Protein AF-A0A9E6DSX7-F1 (afdb_monomer)

Secondary structure (DSSP, 8-state):
--PPPSEEEEEEESS-TTSHHHHHHHHHHHHHHHHTTTSEEEEEE-TTSSS-TTTHHHHHHTTSSSEEE--GGGSTT--

Sequence (79 aa):
MAFAAEYNLKFQSSDNSGNPNFKIKQQWTERVATMSNGRIKIEMLPVGSIVKHTETLDAVSAGVLDGHVTATGYFSGKD

Solvent-accessible surface area (backbone atoms only — not comparable to full-atom values): 4643 Å² total; per-residue (Å²): 1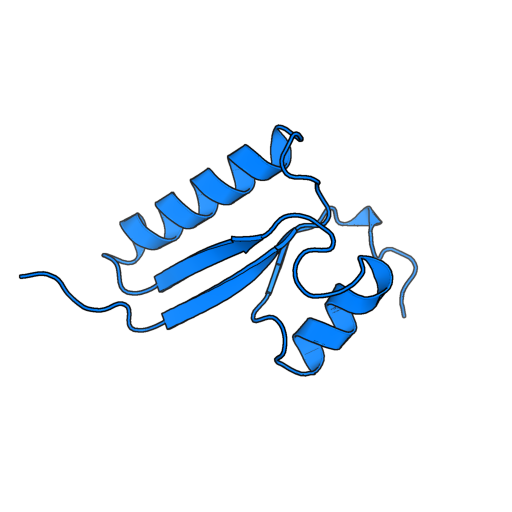35,87,73,75,54,79,37,82,39,44,29,40,28,73,40,47,78,86,38,69,67,40,53,54,53,46,55,49,32,54,47,46,18,58,78,49,72,41,32,37,40,53,49,75,37,37,41,56,72,88,49,51,79,91,42,48,66,60,32,34,77,70,65,76,26,76,38,74,54,69,64,76,78,79,50,77,82,66,132

Radius of gyration: 13.4 Å; Cα contacts (8 Å, |Δi|>4): 111; chains: 1; bounding box: 24×28×47 Å

Foldseek 3Di:
DDDAALEEFEEEEAAAPPDPVLVVVVVVQVVVCVVVVNNYHYDYHYAPPQHHLVCRVVCCVVVVGVYYDYDPVSCPPPD

Mean predicted aligned error: 4.93 Å

Structure (mmCIF, N/CA/C/O backbone):
data_AF-A0A9E6DSX7-F1
#
_entry.id   AF-A0A9E6DSX7-F1
#
loop_
_atom_site.group_PDB
_atom_site.id
_atom_site.type_symbol
_atom_site.label_atom_id
_atom_site.label_alt_id
_atom_site.label_comp_id
_atom_site.label_asym_id
_atom_site.label_entity_id
_atom_site.label_seq_id
_atom_site.pdbx_PDB_ins_code
_atom_site.Cartn_x
_atom_site.Cartn_y
_atom_site.Cartn_z
_atom_site.occupancy
_atom_site.B_iso_or_equiv
_atom_site.auth_seq_id
_atom_site.auth_comp_id
_atom_site.auth_asym_id
_atom_site.auth_atom_id
_atom_site.pdbx_PDB_model_num
ATOM 1 N N . MET A 1 1 ? -10.529 4.148 25.092 1.00 43.59 1 MET A N 1
ATOM 2 C CA . MET A 1 1 ? -10.107 2.757 24.819 1.00 43.59 1 MET A CA 1
ATOM 3 C C . MET A 1 1 ? -9.528 2.707 23.415 1.00 43.59 1 MET A C 1
ATOM 5 O O . MET A 1 1 ? -10.116 3.322 22.535 1.00 43.59 1 MET A O 1
ATOM 9 N N . ALA A 1 2 ? -8.378 2.063 23.212 1.00 56.03 2 ALA A N 1
ATOM 10 C CA . ALA A 1 2 ? -7.817 1.852 21.878 1.00 56.03 2 ALA A CA 1
ATOM 11 C C . ALA A 1 2 ? -8.426 0.569 21.294 1.00 56.03 2 ALA A C 1
ATOM 13 O O . ALA A 1 2 ? -8.226 -0.504 21.856 1.00 56.03 2 ALA A O 1
ATOM 14 N N . PHE A 1 3 ? -9.195 0.677 20.210 1.00 62.47 3 PHE A N 1
ATOM 15 C CA . PHE A 1 3 ? -9.627 -0.497 19.453 1.00 62.47 3 PHE A CA 1
ATOM 16 C C . PHE A 1 3 ? -8.445 -0.995 18.610 1.00 62.47 3 PHE A C 1
ATOM 18 O O . PHE A 1 3 ? -7.779 -0.203 17.938 1.00 62.47 3 PHE A O 1
ATOM 25 N N . ALA A 1 4 ? -8.149 -2.294 18.679 1.00 73.50 4 ALA A N 1
ATOM 26 C CA . ALA A 1 4 ? -7.224 -2.927 17.745 1.00 73.50 4 ALA A CA 1
ATOM 27 C C . ALA A 1 4 ? -7.813 -2.855 16.326 1.00 73.50 4 ALA A C 1
ATOM 29 O O . ALA A 1 4 ? -9.033 -2.889 16.163 1.00 73.50 4 ALA A O 1
ATOM 30 N N . ALA A 1 5 ? -6.959 -2.728 15.309 1.00 80.94 5 ALA A N 1
ATOM 31 C CA . ALA A 1 5 ? -7.429 -2.732 13.928 1.00 80.94 5 ALA A CA 1
ATOM 32 C C . ALA A 1 5 ? -7.982 -4.116 13.576 1.00 80.94 5 ALA A C 1
ATOM 34 O O . ALA A 1 5 ? -7.317 -5.121 13.817 1.00 80.94 5 ALA A O 1
ATOM 35 N N . GLU A 1 6 ? -9.185 -4.141 13.008 1.00 91.62 6 GLU A N 1
ATOM 36 C CA . GLU A 1 6 ? -9.858 -5.351 12.528 1.00 91.62 6 GLU A CA 1
ATOM 37 C C . GLU A 1 6 ? -9.184 -5.869 11.250 1.00 91.62 6 GLU A C 1
ATOM 39 O O . GLU A 1 6 ? -9.021 -7.072 11.071 1.00 91.62 6 GLU A O 1
ATOM 44 N N . TYR A 1 7 ? -8.698 -4.948 10.413 1.00 95.75 7 TYR A N 1
ATOM 45 C CA . TYR A 1 7 ? -7.965 -5.244 9.188 1.00 95.75 7 TYR A CA 1
ATOM 46 C C . TYR A 1 7 ? -6.621 -4.521 9.201 1.00 95.75 7 TYR A C 1
ATOM 48 O O . TYR A 1 7 ? -6.565 -3.294 9.322 1.00 95.75 7 TYR A O 1
ATOM 56 N N . ASN A 1 8 ? -5.541 -5.285 9.043 1.00 96.31 8 ASN A N 1
ATOM 57 C CA . ASN A 1 8 ? -4.196 -4.766 8.814 1.00 96.31 8 ASN A CA 1
ATOM 58 C C . ASN A 1 8 ? -3.761 -5.240 7.431 1.00 96.31 8 ASN A C 1
ATOM 60 O O . ASN A 1 8 ? -3.515 -6.427 7.242 1.00 96.31 8 ASN A O 1
ATOM 64 N N . LEU A 1 9 ? -3.732 -4.316 6.476 1.00 97.56 9 LEU A N 1
ATOM 65 C CA . LEU A 1 9 ? -3.494 -4.601 5.067 1.00 97.56 9 LEU A CA 1
ATOM 66 C C . LEU A 1 9 ? -2.125 -4.067 4.642 1.00 97.56 9 LEU A C 1
ATOM 68 O O . LEU A 1 9 ? -1.731 -2.973 5.053 1.00 97.56 9 LEU A O 1
ATOM 72 N N . LYS A 1 10 ? -1.426 -4.798 3.778 1.00 97.50 10 LYS A N 1
ATOM 73 C CA . LYS A 1 10 ? -0.138 -4.409 3.193 1.00 97.50 10 LYS A CA 1
ATOM 74 C C . LYS A 1 10 ? -0.292 -4.127 1.711 1.00 97.50 10 LYS A C 1
ATOM 76 O O . LYS A 1 10 ? -0.622 -5.013 0.921 1.00 97.50 10 LYS A O 1
ATOM 81 N N . PHE A 1 11 ? -0.064 -2.876 1.338 1.00 97.81 11 PHE A N 1
ATOM 82 C CA . PHE A 1 11 ? -0.215 -2.396 -0.028 1.00 97.81 11 PHE A CA 1
ATOM 83 C C . PHE A 1 11 ? 1.151 -1.995 -0.576 1.00 97.81 11 PHE A C 1
ATOM 85 O O . PHE A 1 11 ? 1.927 -1.345 0.119 1.00 97.81 11 PHE A O 1
ATOM 92 N N . GLN A 1 12 ? 1.435 -2.320 -1.838 1.00 96.88 12 GLN A N 1
ATOM 93 C CA . GLN A 1 12 ? 2.640 -1.834 -2.520 1.00 96.88 12 GLN A CA 1
ATOM 94 C C . GLN A 1 12 ? 2.274 -0.797 -3.585 1.00 96.88 12 GLN A C 1
ATOM 96 O O . GLN A 1 12 ? 1.305 -0.966 -4.321 1.00 96.88 12 GLN A O 1
ATOM 101 N N . SER A 1 13 ? 3.054 0.270 -3.704 1.00 94.69 13 SER A N 1
ATOM 102 C CA . SER A 1 13 ? 2.928 1.293 -4.745 1.00 94.69 13 SER A CA 1
ATOM 103 C C . SER A 1 13 ? 3.840 0.992 -5.939 1.00 94.69 13 SER A C 1
ATOM 105 O O . SER A 1 13 ? 4.854 0.312 -5.805 1.00 94.69 13 SER A O 1
ATOM 107 N N . SER A 1 14 ? 3.518 1.530 -7.116 1.00 90.81 14 SER A N 1
ATOM 108 C CA . SER A 1 14 ? 4.447 1.610 -8.258 1.00 90.81 14 SER A CA 1
ATOM 109 C C . SER A 1 14 ? 5.481 2.738 -8.127 1.00 90.81 14 SER A C 1
ATOM 111 O O . SER A 1 14 ? 6.456 2.780 -8.873 1.00 90.81 14 SER A O 1
ATOM 113 N N . ASP A 1 15 ? 5.265 3.666 -7.194 1.00 91.50 15 ASP A N 1
ATOM 114 C CA . ASP A 1 15 ? 6.137 4.815 -6.958 1.00 91.50 15 ASP A CA 1
ATOM 115 C C . ASP A 1 15 ? 7.214 4.508 -5.911 1.00 91.50 15 ASP A C 1
ATOM 117 O O . ASP A 1 15 ? 6.969 3.800 -4.932 1.00 91.50 15 ASP A O 1
ATOM 121 N N . ASN A 1 16 ? 8.397 5.103 -6.075 1.00 91.88 16 ASN A N 1
ATOM 122 C CA . ASN A 1 16 ? 9.430 5.109 -5.037 1.00 91.88 16 ASN A CA 1
ATOM 123 C C . ASN A 1 16 ? 9.067 6.051 -3.871 1.00 91.88 16 ASN A C 1
ATOM 125 O O . ASN A 1 16 ? 8.211 6.927 -4.002 1.00 91.88 16 ASN A O 1
ATOM 129 N N . SER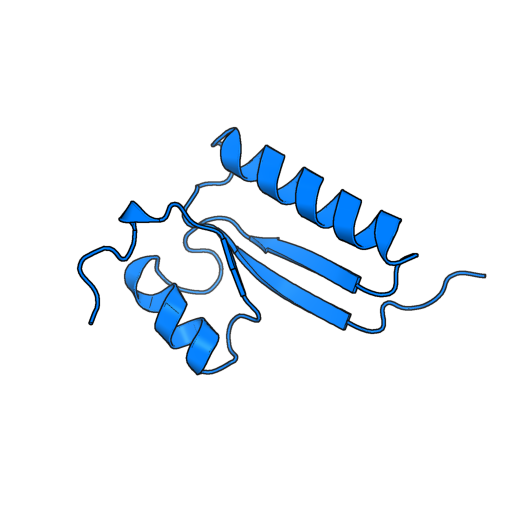 A 1 17 ? 9.754 5.902 -2.736 1.00 91.81 17 SER A N 1
ATOM 130 C CA . SER A 1 17 ? 9.471 6.662 -1.509 1.00 91.81 17 SER A CA 1
ATOM 131 C C . SER A 1 17 ? 9.718 8.173 -1.618 1.00 91.81 17 SER A C 1
ATOM 133 O O . SER A 1 17 ? 9.119 8.946 -0.869 1.00 91.81 17 SER A O 1
ATOM 135 N N . GLY A 1 18 ? 10.573 8.604 -2.551 1.00 90.94 18 GLY A N 1
ATOM 136 C CA . GLY A 1 18 ? 10.862 10.015 -2.817 1.00 90.94 18 GLY A CA 1
ATOM 137 C C . GLY A 1 18 ? 9.806 10.712 -3.680 1.00 90.94 18 GLY A C 1
ATOM 138 O O . GLY A 1 18 ? 9.761 11.941 -3.718 1.00 90.94 18 GLY A O 1
ATOM 139 N N . ASN A 1 19 ? 8.942 9.953 -4.357 1.00 92.06 19 ASN A N 1
ATOM 140 C CA . ASN A 1 19 ? 7.927 10.500 -5.244 1.00 92.06 19 ASN A CA 1
ATOM 141 C C . ASN A 1 19 ? 6.793 11.170 -4.433 1.00 92.06 19 ASN A C 1
ATOM 143 O O . ASN A 1 19 ? 6.223 10.533 -3.541 1.00 92.06 19 ASN A O 1
ATOM 147 N N . PRO A 1 20 ? 6.391 12.417 -4.745 1.00 93.38 20 PRO A N 1
ATOM 148 C CA . PRO A 1 20 ? 5.251 13.075 -4.100 1.00 93.38 20 PRO A CA 1
ATOM 149 C C . PRO A 1 20 ? 3.953 12.254 -4.122 1.00 93.38 20 PRO A C 1
ATOM 151 O O . PRO A 1 20 ? 3.207 12.266 -3.141 1.00 93.38 20 PRO A O 1
ATOM 154 N N . ASN A 1 21 ? 3.714 11.475 -5.181 1.00 91.31 21 ASN A N 1
ATOM 155 C CA . ASN A 1 21 ? 2.556 10.583 -5.268 1.00 91.31 21 ASN A CA 1
ATOM 156 C C . ASN A 1 21 ? 2.560 9.530 -4.157 1.00 91.31 21 ASN A C 1
ATOM 158 O O . ASN A 1 21 ? 1.507 9.206 -3.612 1.00 91.31 21 ASN A O 1
ATOM 162 N N . PHE A 1 22 ? 3.734 9.037 -3.757 1.00 94.31 22 PHE A N 1
ATOM 163 C CA . PHE A 1 22 ? 3.842 8.082 -2.660 1.00 94.31 22 PHE A CA 1
ATOM 164 C C . PHE A 1 22 ? 3.435 8.697 -1.314 1.00 94.31 22 PHE A C 1
ATOM 166 O O . PHE A 1 22 ? 2.791 8.039 -0.497 1.00 94.31 22 PHE A O 1
ATOM 173 N N . LYS A 1 23 ? 3.738 9.982 -1.090 1.00 94.50 23 LYS A N 1
ATOM 174 C CA . LYS A 1 23 ? 3.267 10.709 0.102 1.00 94.50 23 LYS A CA 1
ATOM 175 C C . LYS A 1 23 ? 1.751 10.887 0.091 1.00 94.50 23 LYS A C 1
ATOM 177 O O . LYS A 1 23 ? 1.108 10.675 1.112 1.00 94.50 23 LYS A O 1
ATOM 182 N N . ILE A 1 24 ? 1.169 11.210 -1.064 1.00 95.25 24 ILE A N 1
ATOM 183 C CA . ILE A 1 24 ? -0.291 11.322 -1.215 1.00 95.25 24 ILE A CA 1
ATOM 184 C C . ILE A 1 24 ? -0.970 9.975 -0.921 1.00 95.25 24 ILE A C 1
ATOM 186 O O . ILE A 1 24 ? -1.995 9.935 -0.240 1.00 95.25 24 ILE A O 1
ATOM 190 N N . LYS A 1 25 ? -0.380 8.861 -1.369 1.00 95.56 25 LYS A N 1
ATOM 191 C CA . LYS A 1 25 ? -0.871 7.507 -1.069 1.00 95.56 25 LYS A CA 1
ATOM 192 C C . LYS A 1 25 ? -0.827 7.191 0.430 1.00 95.56 25 LYS A C 1
ATOM 194 O O . LYS A 1 25 ? -1.786 6.627 0.940 1.00 95.56 25 LYS A O 1
ATOM 199 N N . GLN A 1 26 ? 0.219 7.601 1.150 1.00 96.44 26 GLN A N 1
ATOM 200 C CA . GLN A 1 26 ? 0.275 7.470 2.617 1.00 96.44 26 GLN A CA 1
ATOM 201 C C . GLN A 1 26 ? -0.784 8.337 3.318 1.00 96.44 26 GLN A C 1
ATOM 203 O O . GLN A 1 26 ? -1.496 7.866 4.195 1.00 96.44 26 GLN A O 1
ATOM 208 N N . GLN A 1 27 ? -0.992 9.578 2.876 1.00 97.25 27 GLN A N 1
ATOM 209 C CA . GLN A 1 27 ? -2.074 10.415 3.417 1.00 97.25 27 GLN A CA 1
ATOM 210 C C . GLN A 1 27 ? -3.456 9.796 3.176 1.00 97.25 27 GLN A C 1
ATOM 212 O O . GLN A 1 27 ? -4.370 9.933 3.989 1.00 97.25 27 GLN A O 1
ATOM 217 N N . TRP A 1 28 ? -3.636 9.107 2.049 1.00 97.19 28 TRP A N 1
ATOM 218 C CA . TRP A 1 28 ? -4.846 8.335 1.802 1.00 97.19 28 TRP A CA 1
ATOM 219 C C . TRP A 1 28 ? -5.000 7.178 2.803 1.00 97.19 28 TRP A C 1
ATOM 221 O O . TRP A 1 28 ? -6.094 7.025 3.346 1.00 97.19 28 TRP A O 1
ATOM 231 N N . THR A 1 29 ? -3.942 6.422 3.127 1.00 97.69 29 THR A N 1
ATOM 232 C CA . THR A 1 29 ? -4.040 5.348 4.136 1.00 97.69 29 THR A CA 1
ATOM 233 C C . THR A 1 29 ? -4.362 5.883 5.533 1.00 97.69 29 THR A C 1
ATOM 235 O O . THR A 1 29 ? -5.176 5.288 6.243 1.00 97.69 29 THR A O 1
ATOM 238 N N . GLU A 1 30 ? -3.825 7.045 5.907 1.00 97.69 30 GLU A N 1
ATOM 239 C CA . GLU A 1 30 ? -4.173 7.745 7.154 1.00 97.69 30 GLU A CA 1
ATOM 240 C C . GLU A 1 30 ? -5.656 8.150 7.200 1.00 97.69 30 GLU A C 1
ATOM 242 O O . GLU A 1 30 ? -6.333 7.989 8.224 1.00 97.69 30 GLU A O 1
ATOM 247 N N . ARG A 1 31 ? -6.197 8.641 6.078 1.00 98.19 31 ARG A N 1
ATOM 248 C CA . ARG A 1 31 ? -7.628 8.966 5.960 1.00 98.19 31 ARG A CA 1
ATOM 249 C C . ARG A 1 31 ? -8.497 7.721 6.067 1.00 98.19 31 ARG A C 1
ATOM 251 O O . ARG A 1 31 ? -9.504 7.773 6.765 1.00 98.19 31 ARG A O 1
ATOM 258 N N . VAL A 1 32 ? -8.104 6.604 5.451 1.00 97.69 32 VAL A N 1
ATOM 259 C CA . VAL A 1 32 ? -8.812 5.319 5.595 1.00 97.69 32 VAL A CA 1
ATOM 260 C C . VAL A 1 32 ? -8.851 4.887 7.062 1.00 97.69 32 VAL A C 1
ATOM 262 O O . VAL A 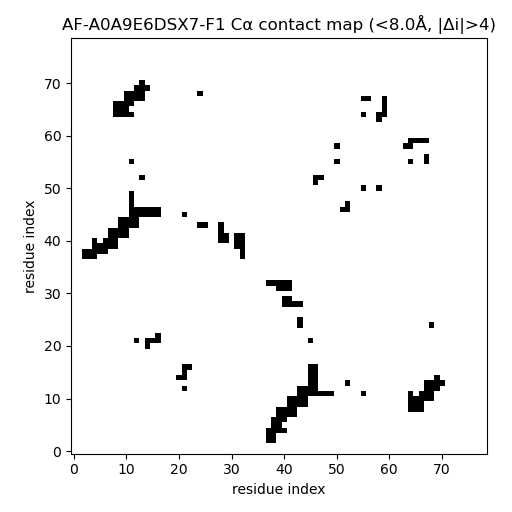1 32 ? -9.920 4.534 7.568 1.00 97.69 32 VAL A O 1
ATOM 265 N N . ALA A 1 33 ? -7.728 4.983 7.776 1.00 97.12 33 ALA A N 1
ATOM 266 C CA . ALA A 1 33 ? -7.685 4.680 9.204 1.00 97.12 33 ALA A CA 1
ATOM 267 C C . ALA A 1 33 ? -8.616 5.594 10.011 1.00 97.12 33 ALA A C 1
ATOM 269 O O . ALA A 1 33 ? -9.386 5.114 10.840 1.00 97.12 33 ALA A O 1
ATOM 270 N N . THR A 1 34 ? -8.616 6.893 9.723 1.00 97.31 34 THR A N 1
ATOM 271 C CA . THR A 1 34 ? -9.467 7.868 10.419 1.00 97.31 34 THR A CA 1
ATOM 272 C C . THR A 1 34 ? -10.955 7.625 10.146 1.00 97.31 34 THR A C 1
ATOM 274 O O . THR A 1 34 ? -11.748 7.493 11.075 1.00 97.31 34 THR A O 1
ATOM 277 N N . MET A 1 35 ? -11.344 7.505 8.875 1.00 97.44 35 MET A N 1
ATOM 278 C CA . MET A 1 35 ? -12.741 7.345 8.451 1.00 97.44 35 MET A CA 1
ATOM 279 C C . MET A 1 35 ? -13.329 5.985 8.839 1.00 97.44 35 MET A C 1
ATOM 281 O O . MET A 1 35 ? -14.537 5.868 9.036 1.00 97.44 35 MET A O 1
ATOM 285 N N . SER A 1 36 ? -12.490 4.957 8.985 1.00 96.56 36 SER A N 1
ATOM 286 C CA . SER A 1 36 ? -12.910 3.642 9.483 1.00 96.56 36 SER A CA 1
ATOM 287 C C . SER A 1 36 ? -12.956 3.551 11.013 1.00 96.56 36 SER A C 1
ATOM 289 O O . SER A 1 36 ? -13.265 2.480 11.544 1.00 96.56 36 SER A O 1
ATOM 291 N N . ASN A 1 37 ? -12.674 4.652 11.720 1.00 95.56 37 ASN A N 1
ATOM 292 C CA . ASN A 1 37 ? -12.518 4.701 13.174 1.00 95.56 37 ASN A CA 1
ATOM 293 C C . ASN A 1 37 ? -11.468 3.693 13.685 1.00 95.56 37 ASN A C 1
ATOM 295 O O . ASN A 1 37 ? -11.677 2.984 14.668 1.00 95.56 37 ASN A O 1
ATOM 299 N N . GLY A 1 38 ? -10.354 3.581 12.961 1.00 94.62 38 G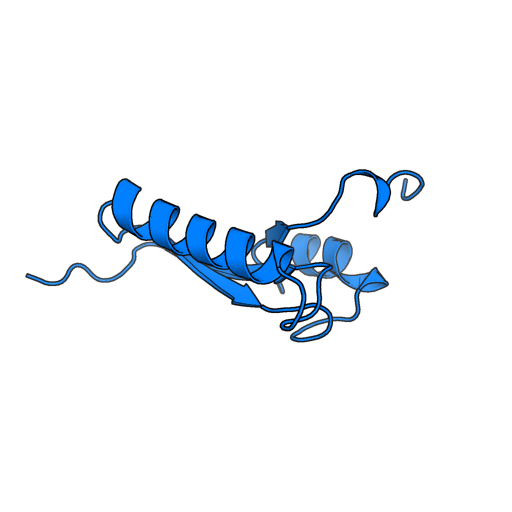LY A N 1
ATOM 300 C CA . GLY A 1 38 ? -9.224 2.709 13.277 1.00 94.62 38 GLY A CA 1
ATOM 301 C C . GLY A 1 38 ? -9.413 1.234 12.923 1.00 94.62 38 GLY A C 1
ATOM 302 O O . GLY A 1 38 ? -8.475 0.461 13.119 1.00 94.62 38 GLY A O 1
ATOM 303 N N . ARG A 1 39 ? -10.576 0.831 12.390 1.00 96.06 39 ARG A N 1
ATOM 304 C CA . ARG A 1 39 ? -10.844 -0.570 12.0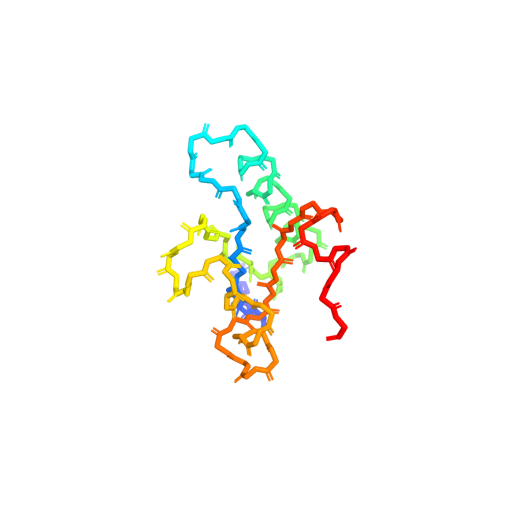23 1.00 96.06 39 ARG A CA 1
ATOM 305 C C . ARG A 1 39 ? -9.987 -1.056 10.859 1.00 96.06 39 ARG A C 1
ATOM 307 O O . ARG A 1 39 ? -9.638 -2.229 10.836 1.00 96.06 39 ARG A O 1
ATOM 314 N N . ILE A 1 40 ? -9.643 -0.175 9.921 1.00 96.94 40 ILE A N 1
ATOM 315 C CA . ILE A 1 40 ? -8.816 -0.505 8.757 1.00 96.94 40 ILE A CA 1
ATOM 316 C C . ILE A 1 40 ? -7.500 0.255 8.864 1.00 96.94 40 ILE A C 1
ATOM 318 O O . ILE A 1 40 ? -7.489 1.485 8.880 1.00 96.94 40 ILE A O 1
ATOM 322 N N . LYS A 1 41 ? -6.383 -0.467 8.891 1.00 97.62 41 LYS A N 1
ATOM 323 C CA . LYS A 1 41 ? -5.038 0.100 8.778 1.00 97.62 41 LYS A CA 1
ATOM 324 C C . LYS A 1 41 ? -4.362 -0.458 7.540 1.00 97.62 41 LYS A C 1
ATOM 326 O O . LYS A 1 41 ? -4.408 -1.660 7.298 1.00 97.62 41 LYS A O 1
ATOM 331 N N . ILE A 1 42 ? -3.737 0.425 6.769 1.00 98.19 42 ILE A N 1
ATOM 332 C CA . ILE A 1 42 ? -3.017 0.061 5.551 1.00 98.19 42 ILE A CA 1
ATOM 333 C C . ILE A 1 42 ? -1.570 0.521 5.697 1.00 98.19 42 ILE A C 1
ATOM 335 O O . ILE A 1 42 ? -1.307 1.717 5.844 1.00 98.19 42 ILE A O 1
ATOM 339 N N . GLU A 1 43 ? -0.641 -0.423 5.627 1.00 97.62 43 GLU A N 1
ATOM 340 C CA . GLU A 1 43 ? 0.778 -0.151 5.437 1.00 97.62 43 GLU A CA 1
ATOM 341 C C . GLU A 1 43 ? 1.036 0.064 3.941 1.00 97.62 43 GLU A C 1
ATOM 343 O O . GLU A 1 43 ? 0.834 -0.838 3.128 1.00 97.62 43 GLU A O 1
ATOM 348 N N . MET A 1 44 ? 1.442 1.279 3.569 1.00 97.75 44 MET A N 1
ATOM 349 C CA . MET A 1 44 ? 1.769 1.633 2.188 1.00 97.75 44 MET A CA 1
ATOM 350 C C . MET A 1 44 ? 3.276 1.519 1.971 1.00 97.75 44 MET A C 1
ATOM 352 O O . MET A 1 44 ? 4.045 2.291 2.541 1.00 97.75 44 MET A O 1
ATOM 356 N N . LEU A 1 45 ? 3.689 0.589 1.116 1.00 97.50 45 LEU A N 1
ATOM 357 C CA . LEU A 1 45 ? 5.084 0.302 0.800 1.00 97.50 45 LEU A CA 1
ATOM 358 C C . LEU A 1 45 ? 5.469 0.874 -0.570 1.00 97.50 45 LEU A C 1
ATOM 360 O O . LEU A 1 45 ? 4.656 0.833 -1.500 1.00 97.50 45 LEU A O 1
ATOM 364 N N . PRO A 1 46 ? 6.685 1.420 -0.740 1.00 95.75 46 PRO A N 1
ATOM 365 C CA . PRO A 1 46 ? 7.145 1.884 -2.042 1.00 95.75 46 PRO A CA 1
ATOM 366 C C . PRO A 1 46 ? 7.389 0.710 -3.000 1.00 95.75 46 PRO A C 1
ATOM 368 O O . PRO A 1 46 ? 7.358 -0.466 -2.629 1.00 95.75 46 PRO A O 1
ATOM 371 N N . VAL A 1 47 ? 7.636 1.032 -4.266 1.00 94.50 47 VAL A N 1
ATOM 372 C CA . VAL A 1 47 ? 7.968 0.033 -5.287 1.00 94.50 47 VAL A CA 1
ATOM 373 C C . VAL A 1 47 ? 9.156 -0.836 -4.871 1.00 94.50 47 VAL A C 1
ATOM 375 O O . VAL A 1 47 ? 10.168 -0.333 -4.386 1.00 94.50 47 VAL A O 1
ATOM 378 N N . GLY A 1 48 ? 9.041 -2.148 -5.087 1.00 92.81 48 GLY A N 1
ATOM 379 C CA . GLY A 1 48 ? 10.134 -3.091 -4.850 1.00 92.81 48 GLY A CA 1
ATOM 380 C C . GLY A 1 48 ? 10.319 -3.533 -3.397 1.00 92.81 48 GLY A C 1
ATOM 381 O O . GLY A 1 48 ? 11.270 -4.258 -3.131 1.00 92.81 48 GLY A O 1
ATOM 382 N N . SER A 1 49 ? 9.461 -3.116 -2.459 1.00 96.12 49 SER A N 1
ATOM 383 C CA . SER A 1 49 ? 9.614 -3.481 -1.043 1.00 96.12 49 SER A CA 1
ATOM 384 C C . SER A 1 49 ? 9.350 -4.954 -0.734 1.00 96.12 49 SER A C 1
ATOM 386 O O . SER A 1 49 ? 10.064 -5.521 0.086 1.00 96.12 49 SER A O 1
ATOM 388 N N . ILE A 1 50 ? 8.335 -5.563 -1.351 1.00 94.69 50 ILE A N 1
ATOM 389 C CA . ILE A 1 50 ? 8.011 -6.988 -1.159 1.00 94.69 50 ILE A CA 1
ATOM 390 C C . ILE A 1 50 ? 8.288 -7.764 -2.442 1.00 94.69 50 ILE A C 1
ATOM 392 O O . ILE A 1 50 ? 8.963 -8.789 -2.411 1.00 94.69 50 ILE A O 1
ATOM 396 N N . VAL A 1 51 ? 7.795 -7.263 -3.574 1.00 93.81 51 VAL A N 1
ATOM 397 C CA . VAL A 1 51 ? 7.993 -7.883 -4.893 1.00 93.81 51 VAL A CA 1
ATOM 398 C C . VAL A 1 51 ? 8.431 -6.857 -5.925 1.00 93.81 51 VAL A C 1
ATOM 400 O O . VAL A 1 51 ? 8.244 -5.646 -5.736 1.00 93.81 51 VAL A O 1
ATOM 403 N N . LYS A 1 52 ? 8.984 -7.318 -7.049 1.00 91.50 52 LYS A N 1
ATOM 404 C CA . LYS A 1 52 ? 9.331 -6.421 -8.155 1.00 91.50 52 LYS A CA 1
ATOM 405 C C . LYS A 1 52 ? 8.067 -5.832 -8.767 1.00 91.50 52 LYS A C 1
ATOM 407 O O . LYS A 1 52 ? 6.973 -6.377 -8.681 1.00 91.50 52 LYS A O 1
ATOM 412 N N . HIS A 1 53 ? 8.236 -4.706 -9.443 1.00 86.50 53 HIS A N 1
ATOM 413 C CA . HIS A 1 53 ? 7.123 -3.970 -10.027 1.00 86.50 53 HIS A CA 1
ATOM 414 C C . HIS A 1 53 ? 6.315 -4.762 -11.072 1.00 86.50 53 HIS A C 1
ATOM 416 O O . HIS A 1 53 ? 5.125 -4.524 -11.227 1.00 86.50 53 HIS A O 1
ATOM 422 N N . THR A 1 54 ? 6.935 -5.719 -11.766 1.00 87.06 54 THR A N 1
ATOM 423 C CA . THR A 1 54 ? 6.268 -6.598 -12.742 1.00 87.06 54 THR A CA 1
ATOM 424 C C . THR A 1 54 ? 5.411 -7.688 -12.096 1.00 87.06 54 THR A C 1
ATOM 426 O O . THR A 1 54 ? 4.522 -8.235 -12.750 1.00 87.06 54 THR A O 1
ATOM 429 N N . GLU A 1 55 ? 5.676 -7.997 -10.826 1.00 89.88 55 GLU A N 1
ATOM 430 C CA . GLU A 1 55 ? 5.128 -9.135 -10.076 1.00 89.88 55 GLU A CA 1
ATOM 431 C C . GLU A 1 55 ? 3.977 -8.717 -9.146 1.00 89.88 55 GLU A C 1
ATOM 433 O O . GLU A 1 55 ? 3.353 -9.566 -8.519 1.00 89.88 55 GLU A O 1
ATOM 438 N N . THR A 1 56 ? 3.675 -7.418 -9.020 1.00 90.38 56 THR A N 1
ATOM 439 C CA . THR A 1 56 ? 2.722 -6.918 -8.013 1.00 90.38 56 THR A CA 1
ATOM 440 C C . THR A 1 56 ? 1.305 -7.453 -8.187 1.00 90.38 56 THR A C 1
ATOM 442 O O . THR A 1 56 ? 0.666 -7.744 -7.183 1.00 90.38 56 THR A O 1
ATOM 445 N N . LEU A 1 57 ? 0.808 -7.622 -9.417 1.00 89.00 57 LEU A N 1
ATOM 446 C CA . LEU A 1 57 ? -0.520 -8.214 -9.639 1.00 89.00 57 LEU A CA 1
ATOM 447 C C . LEU A 1 57 ? -0.566 -9.693 -9.255 1.00 89.00 57 LEU A C 1
ATOM 449 O O . LEU A 1 57 ? -1.504 -10.118 -8.585 1.00 89.00 57 LEU A O 1
ATOM 453 N N . ASP A 1 58 ? 0.467 -10.450 -9.619 1.00 92.00 58 ASP A N 1
ATOM 454 C CA . ASP A 1 58 ? 0.564 -11.873 -9.292 1.00 92.00 58 ASP A CA 1
ATOM 455 C C . ASP A 1 58 ? 0.687 -12.054 -7.772 1.00 92.00 58 ASP A C 1
ATOM 457 O O . ASP A 1 58 ? 0.041 -12.916 -7.181 1.00 92.00 58 ASP A O 1
ATOM 461 N N . ALA A 1 59 ? 1.433 -11.165 -7.111 1.00 93.81 59 ALA A N 1
ATOM 462 C CA . ALA A 1 59 ? 1.555 -11.121 -5.659 1.00 93.81 59 ALA A CA 1
ATOM 463 C C . ALA A 1 59 ? 0.237 -10.771 -4.951 1.00 93.81 59 ALA A C 1
ATOM 465 O O . ALA A 1 59 ? -0.033 -11.326 -3.886 1.00 93.81 59 ALA A O 1
ATOM 466 N N . VAL A 1 60 ? -0.594 -9.890 -5.524 1.00 93.94 60 VAL A N 1
ATOM 467 C CA . VAL A 1 60 ? -1.949 -9.629 -5.007 1.00 93.94 60 VAL A CA 1
ATOM 468 C C . VAL A 1 60 ? -2.833 -10.861 -5.192 1.00 93.94 60 VAL A C 1
ATOM 470 O O . VAL A 1 60 ? -3.478 -11.298 -4.243 1.00 93.94 60 VAL A O 1
ATOM 473 N N . SER A 1 61 ? -2.813 -11.480 -6.376 1.00 93.50 61 SER A N 1
ATOM 474 C CA . SER A 1 61 ? -3.591 -12.699 -6.639 1.00 93.50 61 SER A CA 1
ATOM 475 C C . SER A 1 61 ? -3.185 -13.868 -5.737 1.00 93.50 61 SER A C 1
ATOM 477 O O . SER A 1 61 ? -4.029 -14.691 -5.390 1.00 93.50 61 SER A O 1
ATOM 479 N N . ALA A 1 62 ? -1.908 -13.956 -5.365 1.00 95.62 62 ALA A N 1
ATOM 480 C CA . ALA A 1 62 ? -1.381 -14.977 -4.465 1.00 95.62 62 ALA A CA 1
ATOM 481 C C . ALA A 1 62 ? -1.577 -14.646 -2.971 1.00 95.62 62 ALA A C 1
ATOM 483 O O . ALA A 1 62 ? -1.195 -15.450 -2.122 1.00 95.62 62 ALA A O 1
ATOM 484 N N . GLY A 1 63 ? -2.126 -13.472 -2.630 1.00 94.38 63 GLY A N 1
ATOM 485 C CA . GLY A 1 63 ? -2.306 -13.025 -1.243 1.00 94.38 63 GLY A CA 1
ATOM 486 C C . GLY A 1 63 ? -1.008 -12.639 -0.520 1.00 94.38 63 GLY A C 1
ATOM 487 O O . GLY A 1 63 ? -0.990 -12.524 0.702 1.00 94.38 63 GLY A O 1
ATOM 488 N N . VAL A 1 64 ? 0.094 -12.443 -1.252 1.00 96.44 64 VAL A N 1
ATOM 489 C CA . VAL A 1 64 ? 1.359 -11.919 -0.703 1.00 96.44 64 VAL A CA 1
ATOM 490 C C . VAL A 1 64 ? 1.224 -10.426 -0.380 1.00 96.44 64 VAL A C 1
ATOM 492 O O . VAL A 1 64 ? 1.764 -9.947 0.622 1.00 96.44 64 VAL A O 1
ATOM 495 N N . LEU A 1 65 ? 0.497 -9.701 -1.233 1.00 96.81 65 LEU A N 1
ATOM 496 C CA . LEU A 1 65 ? 0.065 -8.323 -1.025 1.00 96.81 65 LEU A CA 1
ATOM 497 C C . LEU A 1 65 ? -1.457 -8.285 -0.892 1.00 96.81 65 LEU A C 1
ATOM 499 O O . LEU A 1 65 ? -2.159 -8.949 -1.647 1.00 96.81 65 LEU A O 1
ATOM 503 N N . ASP A 1 66 ? -1.965 -7.439 -0.002 1.00 97.44 66 ASP A N 1
ATOM 504 C CA . ASP A 1 66 ? -3.409 -7.222 0.148 1.00 97.44 66 ASP A CA 1
ATOM 505 C C . ASP A 1 66 ? -3.942 -6.194 -0.864 1.00 97.44 66 ASP A C 1
ATOM 507 O O . ASP A 1 66 ? -5.149 -6.036 -1.041 1.00 97.44 66 ASP A O 1
ATOM 511 N N . GLY A 1 67 ? -3.041 -5.466 -1.531 1.00 94.75 67 GLY A N 1
ATOM 512 C CA . GLY A 1 67 ? -3.404 -4.506 -2.560 1.00 94.75 67 GLY A CA 1
ATOM 513 C C . GLY A 1 67 ? -2.216 -3.865 -3.269 1.00 94.75 67 GLY A C 1
ATOM 514 O O . GLY A 1 67 ? -1.059 -3.940 -2.843 1.00 94.75 67 GLY A O 1
ATOM 515 N N . HIS A 1 68 ? -2.523 -3.189 -4.372 1.00 93.88 68 HIS A N 1
ATOM 516 C CA . HIS A 1 68 ? -1.560 -2.428 -5.156 1.00 93.88 68 HIS A CA 1
ATOM 517 C C . HIS A 1 68 ? -2.151 -1.073 -5.553 1.00 93.88 68 HIS A C 1
ATOM 519 O O . HIS A 1 68 ? -3.299 -1.004 -5.988 1.00 93.88 68 HIS A O 1
ATOM 525 N N . VAL A 1 69 ? -1.373 0.008 -5.422 1.00 91.56 69 VAL A N 1
ATOM 526 C CA . VAL A 1 69 ? -1.798 1.360 -5.833 1.00 91.56 69 VAL A CA 1
ATOM 527 C C . VAL A 1 69 ? -0.860 1.895 -6.906 1.00 91.56 69 VAL A C 1
ATOM 529 O O . VAL A 1 69 ? 0.294 2.241 -6.6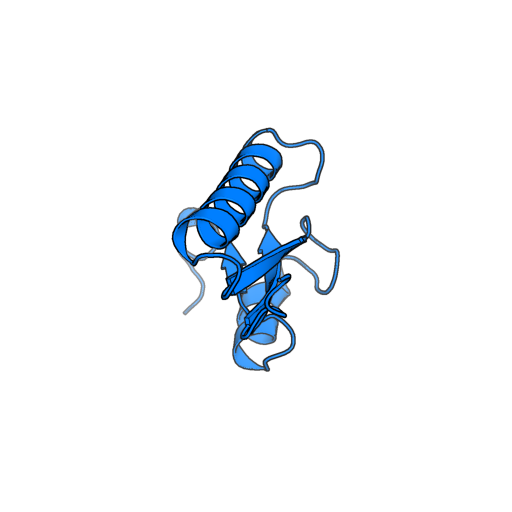35 1.00 91.56 69 VAL A O 1
ATOM 532 N N . THR A 1 70 ? -1.372 2.028 -8.125 1.00 86.69 70 THR A N 1
ATOM 533 C CA . THR A 1 70 ? -0.590 2.413 -9.307 1.00 86.69 70 THR A CA 1
ATOM 534 C C . THR A 1 70 ? -1.382 3.305 -10.263 1.00 86.69 70 THR A C 1
ATOM 536 O O . THR A 1 70 ? -2.575 3.535 -10.063 1.00 86.69 70 THR A O 1
ATOM 539 N N . ALA A 1 71 ? -0.711 3.832 -11.287 1.00 78.19 71 ALA A N 1
ATOM 540 C CA . ALA 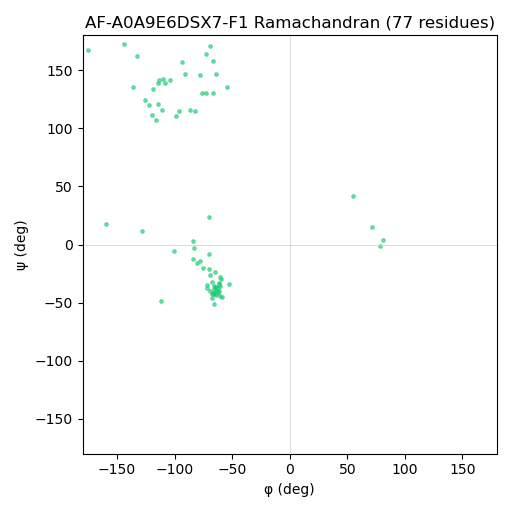A 1 71 ? -1.352 4.525 -12.399 1.00 78.19 71 ALA A CA 1
ATOM 541 C C . ALA A 1 71 ? -1.975 3.516 -13.380 1.00 78.19 71 ALA A C 1
ATOM 543 O O . ALA A 1 71 ? -1.423 2.446 -13.617 1.00 78.19 71 ALA A O 1
ATOM 544 N N . THR A 1 72 ? -3.101 3.867 -14.000 1.00 65.06 72 THR A N 1
ATOM 545 C CA . THR A 1 72 ? -3.852 2.972 -14.903 1.00 65.06 72 THR A CA 1
ATOM 546 C C . THR A 1 72 ? -3.044 2.495 -16.116 1.00 65.06 72 THR A C 1
ATOM 548 O O . THR A 1 72 ? -3.227 1.368 -16.565 1.00 65.06 72 THR A O 1
ATOM 551 N N . GLY A 1 73 ? -2.090 3.297 -16.604 1.00 63.81 73 GLY A N 1
ATOM 552 C CA . GLY A 1 73 ? -1.180 2.911 -17.692 1.00 63.81 73 GLY A CA 1
ATOM 553 C C . GLY A 1 73 ? -0.150 1.838 -17.320 1.00 63.81 73 GLY A C 1
ATOM 554 O O . GLY A 1 73 ? 0.542 1.333 -18.195 1.00 63.81 73 GLY A O 1
ATOM 555 N N . TYR A 1 74 ? -0.033 1.466 -16.040 1.00 59.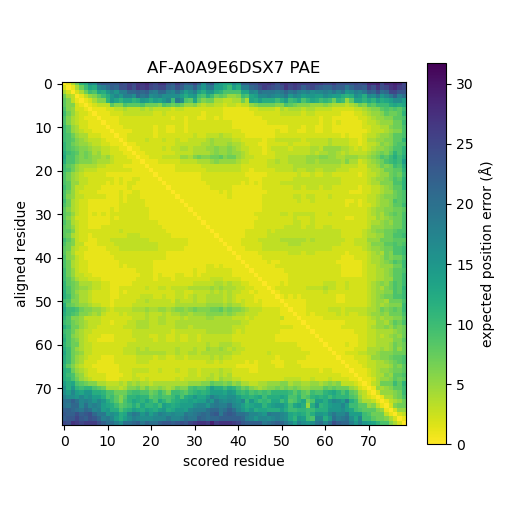81 74 TYR A N 1
ATOM 556 C CA . TYR A 1 74 ? 0.927 0.450 -15.597 1.00 59.81 74 TYR A CA 1
ATOM 557 C C . TYR A 1 74 ? 0.557 -0.967 -16.053 1.00 59.81 74 TYR A C 1
ATOM 559 O O . TYR A 1 74 ? 1.420 -1.837 -16.121 1.00 59.81 74 TYR A O 1
ATOM 567 N N . PHE A 1 75 ? -0.718 -1.191 -16.384 1.00 61.72 75 PHE A N 1
ATOM 568 C CA . PHE A 1 75 ? -1.235 -2.495 -16.801 1.00 61.72 75 PHE A CA 1
ATOM 569 C C . PHE A 1 75 ? -2.008 -2.454 -18.114 1.00 61.72 75 PHE A C 1
ATOM 571 O O . PHE A 1 75 ? -2.633 -3.446 -18.467 1.00 61.72 75 PHE A O 1
ATOM 578 N N . SER A 1 76 ? -1.957 -1.356 -18.874 1.00 62.38 76 SER A N 1
ATOM 579 C CA . SER A 1 76 ? -2.722 -1.197 -20.123 1.00 62.38 76 SER A CA 1
ATOM 580 C C . SER A 1 76 ? -2.239 -2.083 -21.290 1.00 62.38 76 SER A C 1
ATOM 582 O O . SER A 1 76 ? -2.449 -1.743 -22.448 1.00 62.38 76 SER A O 1
ATOM 584 N N . GLY A 1 77 ? -1.577 -3.199 -20.991 1.00 57.94 77 GLY A N 1
ATOM 585 C CA . GLY A 1 77 ? -1.164 -4.245 -21.924 1.00 57.94 77 GLY A CA 1
ATOM 586 C C . GLY A 1 77 ? -0.886 -5.588 -21.236 1.00 57.94 77 GLY A C 1
ATOM 587 O O . GLY A 1 77 ? -0.176 -6.411 -21.804 1.00 57.94 77 GLY A O 1
ATOM 588 N N . LYS A 1 78 ? -1.370 -5.783 -19.998 1.00 57.25 78 LYS A N 1
ATOM 589 C CA . LYS A 1 78 ? -1.367 -7.083 -19.316 1.00 57.25 78 LYS A CA 1
ATOM 590 C C . LYS A 1 78 ? -2.779 -7.661 -19.491 1.00 57.25 78 LYS A C 1
ATOM 592 O O . LYS A 1 78 ? -3.719 -7.074 -18.960 1.00 57.25 78 LYS A O 1
ATOM 597 N N . ASP A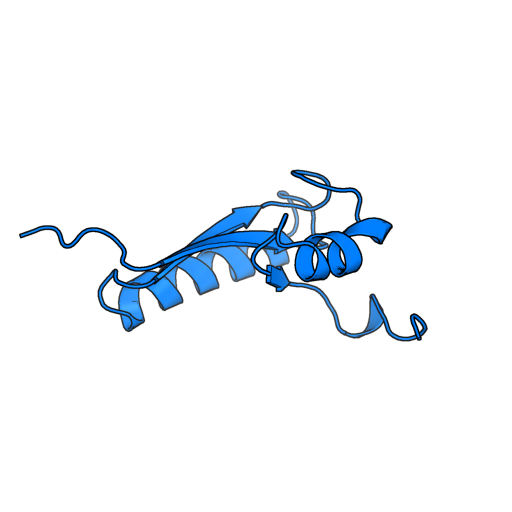 1 79 ? -2.898 -8.721 -20.290 1.00 56.34 79 ASP A N 1
ATOM 598 C CA . ASP A 1 79 ? -4.110 -9.549 -20.410 1.00 56.34 79 ASP A CA 1
ATOM 599 C C . ASP A 1 79 ? -4.303 -10.436 -19.170 1.00 56.34 79 ASP A C 1
ATOM 601 O O . ASP A 1 79 ? -3.277 -10.898 -18.609 1.00 56.34 79 ASP A O 1
#

Nearest PDB structures (foldseek):
  4pe3-assembly1_A  TM=9.316E-01  e=2.858E-08  Cereibacter sphaeroides ATCC 17029
  2zzx-assembly1_D  TM=9.426E-01  e=3.176E-06  Thermus thermophilus HB8
  7e9y-assembly1_A  TM=9.433E-01  e=4.446E-06  Thermus thermophilus HB8
  4nap-assembly1_A  TM=8.845E-01  e=7.397E-04  Oleidesulfovibrio alaskensis G20
  2pfy-assembly4_D  TM=9.127E-01  e=8.340E-03  Bordetella pertussis Tohama I

pLDDT: mean 88.93, std 13.03, range [43.59, 98.19]